Protein AF-A0A7S1PY68-F1 (afdb_monomer)

Nearest PDB structures (foldseek):
  4ozs-assembly1_A  TM=9.004E-01  e=1.470E-05  synthetic construct
  4m59-assembly1_A  TM=8.696E-01  e=1.778E-03  Zea mays
  6sgb-assembly1_F2  TM=8.164E-01  e=3.022E-02  Trypanosoma brucei brucei
  7pua-assembly1_F2  TM=7.826E-01  e=5.812E-02  Trypanosoma brucei brucei
  7pua-assembly1_DH  TM=7.685E-01  e=3.559E-02  Trypanosoma brucei brucei

Radius of gyration: 13.38 Å; Cα contacts (8 Å, |Δi|>4): 138; chains: 1; bounding box: 28×26×37 Å

Sequence (106 aa):
DRITFNAAISACEKGRQWVRAIALFDDMQLASVAPTVITYAGLVSACEKTKQWERALALKDDMLRQAHLLPIVTVFNAAISACEKARRWRHALGLLAELQDLSIAP

Organism: Alexandrium catenella (NCBI:txid2925)

Mean predicted aligned error: 4.37 Å

InterPro domains:
  IPR002885 Pentatricopeptide repeat [PF01535] (75-102)
  IPR002885 Pentatricopeptide repeat [PF13041] (2-47)
  IPR002885 Pentatricopeptide repeat [PS51375] (1-35)
  IPR002885 Pentatricopeptide repeat [TIGR00756] (3-36)
  IPR002885 Pentatricopeptide repeat [TIGR00756] (38-66)
  IPR002885 Pentatricopeptide repeat [TIGR00756] (75-106)
  IPR011990 Tetratricopeptide-like helical domain superfamily [G3DSA:1.25.40.10] (1-106)

Solvent-accessible surface area (b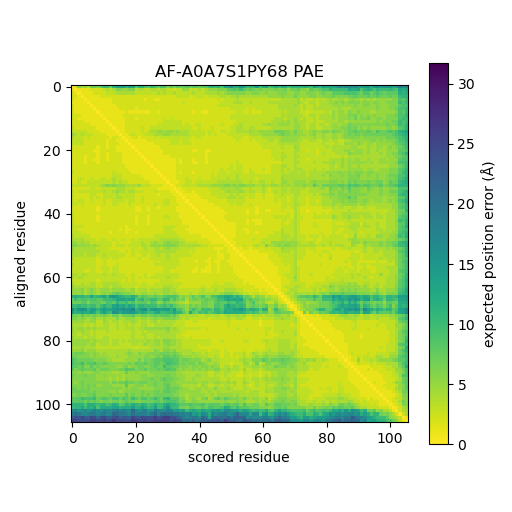ackbone atoms only — not comparable to full-atom values): 5523 Å² total; per-residue (Å²): 107,69,66,57,52,41,51,53,27,44,50,20,30,75,68,51,34,38,70,59,23,49,52,50,50,53,51,33,53,75,68,71,42,80,81,48,68,65,42,51,39,26,45,22,44,6,18,28,76,65,41,36,26,71,58,16,48,53,52,52,56,53,44,63,69,37,90,88,45,76,83,49,70,66,44,54,51,26,27,29,49,4,16,48,74,56,72,36,53,73,58,23,52,53,52,50,51,53,51,48,56,61,70,69,56,130

pLDDT: mean 88.83, std 8.88, range [39.72, 95.94]

Secondary structure (DSSP, 8-state):
-HHHHHHHHHHHHHTT-HHHHHHHHHHHHHTTPPP-HHHHHHHHHHHHTTT-HHHHHHHHHHHHHSTT-PPPHHHHHHHHHHHHHTT-HHHHHHHHHHHHHHHH--

Structure (mmCIF, N/CA/C/O backbone):
data_AF-A0A7S1PY68-F1
#
_entry.id   AF-A0A7S1PY68-F1
#
loop_
_atom_site.group_PDB
_atom_site.id
_atom_site.type_symbol
_atom_site.label_atom_id
_atom_site.label_alt_id
_atom_site.label_comp_id
_atom_site.label_asym_id
_atom_site.label_entity_id
_atom_site.label_seq_id
_atom_site.pdbx_PDB_ins_code
_atom_site.Cartn_x
_atom_site.Cartn_y
_atom_site.Cartn_z
_atom_site.occupancy
_atom_site.B_iso_or_equiv
_atom_site.auth_seq_id
_atom_site.auth_comp_id
_atom_site.auth_asym_id
_atom_site.auth_atom_id
_atom_site.pdbx_PDB_model_num
ATOM 1 N N . ASP A 1 1 ? 9.305 0.346 -18.393 1.00 79.38 1 ASP A N 1
ATOM 2 C CA . ASP A 1 1 ? 10.251 -0.240 -17.408 1.00 79.38 1 ASP A CA 1
ATOM 3 C C . ASP A 1 1 ? 9.888 0.212 -15.988 1.00 79.38 1 ASP A C 1
ATOM 5 O O . ASP A 1 1 ? 8.999 1.043 -15.818 1.00 79.38 1 ASP A O 1
ATOM 9 N N . ARG A 1 2 ? 10.524 -0.369 -14.958 1.00 90.06 2 ARG A N 1
ATOM 10 C CA . ARG A 1 2 ? 10.201 -0.151 -13.530 1.00 90.06 2 ARG A CA 1
ATOM 11 C C . ARG A 1 2 ? 10.214 1.323 -13.111 1.00 90.06 2 ARG A C 1
ATOM 13 O O . ARG A 1 2 ? 9.407 1.728 -12.277 1.00 90.06 2 ARG A O 1
ATOM 20 N N . ILE A 1 3 ? 11.125 2.121 -13.668 1.00 90.69 3 ILE A N 1
ATOM 21 C CA . ILE A 1 3 ? 11.261 3.539 -13.316 1.00 90.69 3 ILE A CA 1
ATOM 22 C C . ILE A 1 3 ? 10.069 4.321 -13.870 1.00 90.69 3 ILE A C 1
ATOM 24 O O . ILE A 1 3 ? 9.479 5.118 -13.141 1.00 90.69 3 ILE A O 1
ATOM 28 N N . THR A 1 4 ? 9.656 4.041 -15.110 1.00 92.62 4 THR A N 1
ATOM 29 C CA . THR A 1 4 ? 8.471 4.661 -15.722 1.00 92.62 4 THR A CA 1
ATOM 30 C C . THR A 1 4 ? 7.201 4.393 -14.924 1.00 92.62 4 THR A C 1
ATOM 32 O O . THR A 1 4 ? 6.462 5.333 -14.639 1.00 92.62 4 THR A O 1
ATOM 35 N N . PHE A 1 5 ? 6.960 3.139 -14.520 1.00 94.50 5 PHE A N 1
ATOM 36 C CA . PHE A 1 5 ? 5.778 2.793 -13.723 1.00 94.50 5 PHE A CA 1
ATOM 37 C C . PHE A 1 5 ? 5.771 3.533 -12.385 1.00 94.50 5 PHE A C 1
ATOM 39 O O . PHE A 1 5 ? 4.780 4.171 -12.037 1.00 94.50 5 PHE A O 1
ATOM 46 N N . ASN A 1 6 ? 6.900 3.542 -11.672 1.00 92.44 6 ASN A N 1
ATOM 47 C CA . ASN A 1 6 ? 7.008 4.252 -10.398 1.00 92.44 6 ASN A CA 1
ATOM 48 C C . ASN A 1 6 ? 6.815 5.766 -10.554 1.00 92.44 6 ASN A C 1
ATOM 50 O O . ASN A 1 6 ? 6.141 6.385 -9.728 1.00 92.44 6 ASN A O 1
ATOM 54 N N . ALA A 1 7 ? 7.348 6.370 -11.618 1.00 94.19 7 ALA A N 1
ATOM 55 C CA . ALA A 1 7 ? 7.119 7.778 -11.923 1.00 94.19 7 ALA A CA 1
ATOM 56 C C . ALA A 1 7 ? 5.636 8.068 -12.223 1.00 94.19 7 ALA A C 1
ATOM 58 O O . ALA A 1 7 ? 5.079 9.029 -11.689 1.00 94.19 7 ALA A O 1
ATOM 59 N N . ALA A 1 8 ? 4.974 7.221 -13.017 1.00 94.88 8 ALA A N 1
ATOM 60 C CA . ALA A 1 8 ? 3.561 7.368 -13.360 1.00 94.88 8 ALA A CA 1
ATOM 61 C C . ALA A 1 8 ? 2.641 7.197 -12.137 1.00 94.88 8 ALA A C 1
ATOM 63 O O . ALA A 1 8 ? 1.728 7.999 -11.926 1.00 94.88 8 ALA A O 1
ATOM 64 N N . ILE A 1 9 ? 2.925 6.216 -11.276 1.00 93.81 9 ILE A N 1
ATOM 65 C CA . ILE A 1 9 ? 2.213 6.007 -10.007 1.00 93.81 9 ILE A CA 1
ATOM 66 C C . ILE A 1 9 ? 2.421 7.206 -9.072 1.00 93.81 9 ILE A C 1
ATOM 68 O O . ILE A 1 9 ? 1.455 7.702 -8.492 1.00 93.81 9 ILE A O 1
ATOM 72 N N . SER A 1 10 ? 3.639 7.751 -8.993 1.00 92.75 10 SER A N 1
ATOM 73 C CA . SER A 1 10 ? 3.929 8.955 -8.195 1.00 92.75 10 SER A CA 1
ATOM 74 C C . SER A 1 10 ? 3.188 10.194 -8.721 1.00 92.75 10 SER A C 1
ATOM 76 O O . SER A 1 10 ? 2.732 11.044 -7.954 1.00 92.75 10 SER A O 1
ATOM 78 N N . ALA A 1 11 ? 3.022 10.315 -10.040 1.00 94.06 11 ALA A N 1
ATOM 79 C CA . ALA A 1 11 ? 2.196 11.365 -10.632 1.00 94.06 11 ALA A CA 1
ATOM 80 C C . ALA A 1 11 ? 0.710 11.182 -10.272 1.00 94.06 11 ALA A C 1
ATOM 82 O O . ALA A 1 11 ? 0.045 12.151 -9.896 1.00 94.06 11 ALA A O 1
ATOM 83 N N . CYS A 1 12 ? 0.199 9.946 -10.307 1.00 93.12 12 CYS A N 1
ATOM 84 C CA . CYS A 1 12 ? -1.171 9.631 -9.890 1.00 93.12 12 CYS A CA 1
ATOM 85 C C . CYS A 1 12 ? -1.405 9.936 -8.404 1.00 93.12 12 CYS A C 1
ATOM 87 O O . CYS A 1 12 ? -2.449 10.479 -8.042 1.00 93.12 12 CYS A O 1
ATOM 89 N N . GLU A 1 13 ? -0.423 9.657 -7.549 1.00 92.38 13 GLU A N 1
ATOM 90 C CA . GLU A 1 13 ? -0.432 9.980 -6.121 1.00 92.38 13 GLU A CA 1
ATOM 91 C C . GLU A 1 13 ? -0.538 11.492 -5.862 1.00 92.38 13 GLU A C 1
ATOM 93 O O . GLU A 1 13 ? -1.328 11.936 -5.020 1.00 92.38 13 GLU A O 1
ATOM 98 N N . LYS A 1 14 ? 0.212 12.312 -6.606 1.00 92.19 14 LYS A N 1
ATOM 99 C CA . LYS A 1 14 ? 0.107 13.782 -6.543 1.00 92.19 14 LYS A CA 1
ATOM 100 C C . LYS A 1 14 ? -1.230 14.282 -7.091 1.00 92.19 14 LYS A C 1
ATOM 102 O O . LYS A 1 14 ? -1.822 15.194 -6.519 1.00 92.19 14 LYS A O 1
ATOM 107 N N . GLY A 1 15 ? -1.733 13.643 -8.147 1.00 92.69 15 GLY A N 1
ATOM 108 C CA . GLY A 1 15 ? -3.023 13.944 -8.766 1.00 92.69 15 GLY A CA 1
ATOM 109 C C . GLY A 1 15 ? -4.247 13.397 -8.025 1.00 92.69 15 GLY A C 1
ATOM 110 O O . GLY A 1 15 ? -5.364 13.657 -8.462 1.00 92.69 15 GLY A O 1
ATOM 111 N N . ARG A 1 16 ? -4.068 12.640 -6.929 1.00 91.75 16 ARG A N 1
ATOM 112 C CA . ARG A 1 16 ? -5.145 11.940 -6.195 1.00 91.75 16 ARG A CA 1
ATOM 113 C C . ARG A 1 16 ? -5.948 10.964 -7.071 1.00 91.75 16 ARG A C 1
ATOM 115 O O . ARG A 1 16 ? -7.126 10.719 -6.828 1.00 91.75 16 ARG A O 1
ATOM 122 N N . GLN A 1 17 ? -5.314 10.390 -8.090 1.00 93.50 17 GLN A N 1
ATOM 123 C CA . GLN A 1 17 ? -5.940 9.495 -9.067 1.00 93.50 17 GLN A CA 1
ATOM 124 C C . GLN A 1 17 ? -5.706 8.029 -8.683 1.00 93.50 17 GLN A C 1
ATOM 126 O O . GLN A 1 17 ? -5.024 7.299 -9.398 1.00 93.50 17 GLN A O 1
ATOM 131 N N . TRP A 1 18 ? -6.260 7.587 -7.548 1.00 93.56 18 TRP A N 1
ATOM 132 C CA . TRP A 1 18 ? -6.034 6.225 -7.037 1.00 93.56 18 TRP A CA 1
ATOM 133 C C . TRP A 1 18 ? -6.457 5.133 -8.037 1.00 93.56 18 TRP A C 1
ATOM 135 O O . TRP A 1 18 ? -5.756 4.139 -8.169 1.00 93.56 18 TRP A O 1
ATOM 145 N N . VAL A 1 19 ? -7.544 5.341 -8.796 1.00 95.88 19 VAL A N 1
ATOM 146 C CA . VAL A 1 19 ? -8.024 4.382 -9.816 1.00 95.88 19 VAL A CA 1
ATOM 147 C C . VAL A 1 19 ? -6.949 4.135 -10.871 1.00 95.88 19 VAL A C 1
ATOM 149 O O . VAL A 1 19 ? -6.645 2.995 -11.198 1.00 95.88 19 VAL A O 1
ATOM 152 N N . ARG A 1 20 ? -6.350 5.216 -11.383 1.00 95.31 20 ARG A N 1
ATOM 153 C CA . ARG A 1 20 ? -5.282 5.139 -12.386 1.00 95.31 20 ARG A CA 1
ATOM 154 C C . ARG A 1 20 ? -4.000 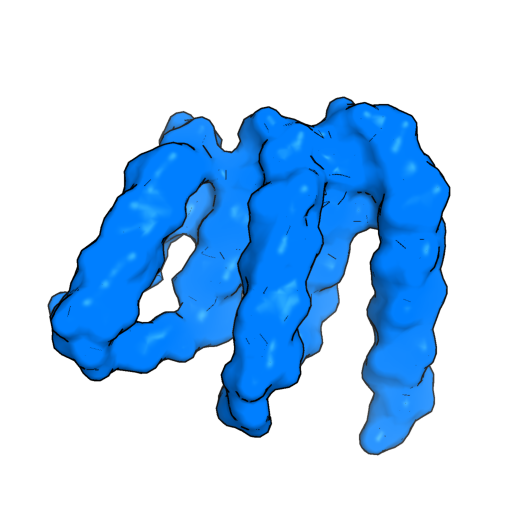4.569 -11.805 1.00 95.31 20 ARG A C 1
ATOM 156 O O . ARG A 1 20 ? -3.318 3.830 -12.498 1.00 95.31 20 ARG A O 1
ATOM 163 N N . ALA A 1 21 ? -3.688 4.888 -10.550 1.00 94.88 21 ALA A N 1
ATOM 164 C CA . ALA A 1 21 ? -2.536 4.306 -9.876 1.00 94.88 21 ALA A CA 1
ATOM 165 C C . ALA A 1 21 ? -2.658 2.773 -9.806 1.00 94.88 21 ALA A C 1
ATOM 167 O O . ALA A 1 21 ? -1.700 2.083 -10.129 1.00 94.88 21 ALA A O 1
ATOM 168 N N . ILE A 1 22 ? -3.843 2.251 -9.467 1.00 94.19 22 ILE A N 1
ATOM 169 C CA . ILE A 1 22 ? -4.107 0.805 -9.436 1.00 94.19 22 ILE A CA 1
ATOM 170 C C . ILE A 1 22 ? -4.071 0.198 -10.836 1.00 94.19 22 ILE A C 1
ATOM 172 O O . ILE A 1 22 ? -3.393 -0.798 -11.024 1.00 94.19 22 ILE A O 1
ATOM 176 N N . ALA A 1 23 ? -4.695 0.832 -11.833 1.00 95.94 23 ALA A N 1
ATOM 177 C CA . ALA A 1 23 ? -4.614 0.342 -13.210 1.00 95.94 23 ALA A CA 1
ATOM 178 C C . ALA A 1 23 ? -3.155 0.230 -13.697 1.00 95.94 23 ALA A C 1
ATOM 180 O O . ALA A 1 23 ? -2.774 -0.766 -14.295 1.00 95.94 23 ALA A O 1
ATOM 181 N N . LEU A 1 24 ? -2.306 1.212 -13.363 1.00 95.56 24 LEU A N 1
ATOM 182 C CA . LEU A 1 24 ? -0.872 1.159 -13.665 1.00 95.56 24 LEU A CA 1
ATOM 183 C C . LEU A 1 24 ? -0.138 0.045 -12.911 1.00 95.56 24 LEU A C 1
ATOM 185 O O . LEU A 1 24 ? 0.863 -0.462 -13.409 1.00 95.56 24 LEU A O 1
ATOM 189 N N . PHE A 1 25 ? -0.588 -0.302 -11.707 1.00 95.06 25 PHE A N 1
ATOM 190 C CA . PHE A 1 25 ? -0.047 -1.426 -10.950 1.00 95.06 25 PHE A CA 1
ATOM 191 C C . PHE A 1 25 ? -0.438 -2.765 -11.583 1.00 95.06 25 PHE A C 1
ATOM 193 O O . PHE A 1 25 ? 0.428 -3.619 -11.760 1.00 95.06 25 PHE A O 1
ATOM 200 N N . ASP A 1 26 ? -1.691 -2.909 -12.010 1.00 94.62 26 ASP A N 1
ATOM 201 C CA . ASP A 1 26 ? -2.163 -4.092 -12.732 1.00 94.62 26 ASP A CA 1
ATOM 202 C C . ASP A 1 26 ? -1.391 -4.254 -14.057 1.00 94.62 26 ASP A C 1
ATOM 204 O O . ASP A 1 26 ? -0.863 -5.328 -14.349 1.00 94.62 26 ASP A O 1
ATOM 208 N N . ASP A 1 27 ? -1.211 -3.164 -14.814 1.00 95.50 27 ASP A N 1
ATOM 209 C CA . ASP A 1 27 ? -0.399 -3.138 -16.039 1.00 95.50 27 ASP A CA 1
ATOM 210 C C . ASP A 1 27 ? 1.067 -3.518 -15.768 1.00 95.50 27 ASP A C 1
ATOM 212 O O . ASP A 1 27 ? 1.693 -4.231 -16.556 1.00 95.50 27 ASP A O 1
ATOM 216 N N . MET A 1 28 ? 1.630 -3.059 -14.646 1.00 94.69 28 MET A N 1
ATOM 217 C CA . MET A 1 28 ? 2.993 -3.386 -14.224 1.00 94.69 28 MET A CA 1
ATOM 218 C C . MET A 1 28 ? 3.148 -4.892 -13.962 1.00 94.69 28 MET A C 1
ATOM 220 O O . MET A 1 28 ? 4.132 -5.491 -14.405 1.00 94.69 28 MET A O 1
ATOM 224 N N . GLN A 1 29 ? 2.167 -5.509 -13.296 1.00 90.88 29 GLN A N 1
ATOM 225 C CA . GLN A 1 29 ? 2.136 -6.950 -13.044 1.00 90.88 29 GLN A CA 1
ATOM 226 C C . GLN A 1 29 ? 1.953 -7.753 -14.338 1.00 90.88 29 GLN A C 1
ATOM 228 O O . GLN A 1 29 ? 2.687 -8.715 -14.564 1.00 90.88 29 GLN A O 1
ATOM 233 N N . LEU A 1 30 ? 1.041 -7.331 -15.222 1.00 94.81 30 LEU A N 1
ATOM 234 C CA . LEU A 1 30 ? 0.832 -7.952 -16.537 1.00 94.81 30 LEU A CA 1
ATOM 235 C C . LEU A 1 30 ? 2.093 -7.889 -17.407 1.00 94.81 30 LEU A C 1
ATOM 237 O O . LEU A 1 30 ? 2.438 -8.856 -18.085 1.00 94.81 30 LEU A O 1
ATOM 241 N N . ALA A 1 31 ? 2.833 -6.783 -17.332 1.00 94.50 31 ALA A N 1
ATOM 242 C CA . ALA A 1 31 ? 4.123 -6.621 -17.992 1.00 94.50 31 ALA A CA 1
ATOM 243 C C . ALA A 1 31 ? 5.271 -7.393 -17.306 1.00 94.50 31 ALA A C 1
ATOM 245 O O . ALA A 1 31 ? 6.426 -7.246 -17.709 1.00 94.50 31 ALA A O 1
ATOM 246 N N . SER A 1 32 ? 4.985 -8.201 -16.274 1.00 93.00 32 SER A N 1
ATOM 247 C CA . SER A 1 32 ? 5.971 -8.948 -15.478 1.00 93.00 32 SER A CA 1
ATOM 248 C C . SER A 1 32 ? 7.068 -8.063 -14.872 1.00 93.00 32 SER A C 1
ATOM 250 O O . SER A 1 32 ? 8.203 -8.495 -14.664 1.00 93.00 32 SER A O 1
ATOM 252 N N . VAL A 1 33 ? 6.746 -6.801 -14.581 1.00 93.81 33 VAL A N 1
ATOM 253 C CA . VAL A 1 33 ? 7.659 -5.874 -13.916 1.00 93.81 33 VAL A CA 1
ATOM 254 C C . VAL A 1 33 ? 7.412 -5.962 -12.414 1.00 93.81 33 VAL A C 1
ATOM 256 O O . VAL A 1 33 ? 6.329 -5.653 -11.931 1.00 93.81 33 VAL A O 1
ATOM 259 N N . ALA A 1 34 ? 8.428 -6.369 -11.653 1.00 90.25 34 ALA A N 1
ATOM 260 C CA . ALA A 1 34 ? 8.283 -6.547 -10.212 1.00 90.25 34 ALA A CA 1
ATOM 261 C C . ALA A 1 34 ? 8.008 -5.206 -9.493 1.00 90.25 34 ALA A C 1
ATOM 263 O O . ALA A 1 34 ? 8.819 -4.272 -9.629 1.00 90.25 34 ALA A O 1
ATOM 264 N N . PRO A 1 35 ? 6.906 -5.091 -8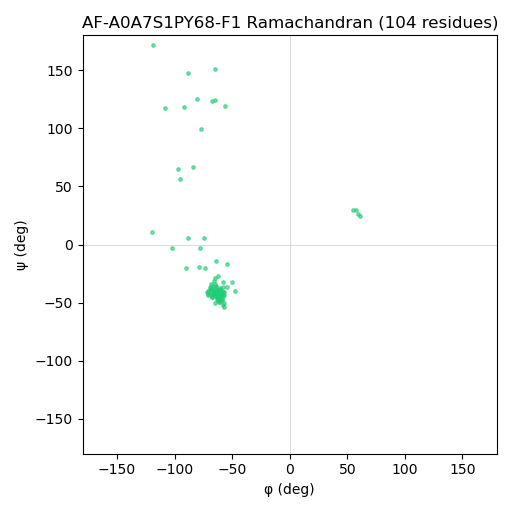.725 1.00 91.25 35 PRO A N 1
ATOM 265 C CA . PRO A 1 35 ? 6.632 -3.910 -7.921 1.00 91.25 35 PRO A CA 1
ATOM 266 C C . PRO A 1 35 ? 7.679 -3.753 -6.822 1.00 91.25 35 PRO A C 1
ATOM 268 O O . PRO A 1 35 ? 8.268 -4.719 -6.343 1.00 91.25 35 PRO A O 1
ATOM 271 N N . THR A 1 36 ? 7.926 -2.515 -6.412 1.00 90.62 36 THR A N 1
ATOM 272 C CA . THR A 1 36 ? 8.864 -2.206 -5.333 1.00 90.62 36 THR A CA 1
ATOM 273 C C . THR A 1 36 ? 8.161 -1.523 -4.180 1.00 90.62 36 THR A C 1
ATOM 275 O O . THR A 1 36 ? 7.024 -1.072 -4.286 1.00 90.62 36 THR A O 1
ATOM 278 N N . VAL A 1 37 ? 8.895 -1.351 -3.085 1.00 89.12 37 VAL A N 1
ATOM 279 C CA . VAL A 1 37 ? 8.479 -0.528 -1.946 1.00 89.12 37 VAL A CA 1
ATOM 280 C C . VAL A 1 37 ? 7.949 0.852 -2.384 1.00 89.12 37 VAL A C 1
ATOM 282 O O . VAL A 1 37 ? 6.944 1.323 -1.858 1.00 89.12 37 VAL A O 1
ATOM 285 N N . ILE A 1 38 ? 8.578 1.484 -3.384 1.00 89.94 38 ILE A N 1
ATOM 286 C CA . ILE A 1 38 ? 8.157 2.795 -3.914 1.00 89.94 38 ILE A CA 1
ATOM 287 C C . ILE A 1 38 ? 6.794 2.691 -4.612 1.00 89.94 38 ILE A C 1
ATOM 289 O O . ILE A 1 38 ? 5.953 3.572 -4.446 1.00 89.94 38 ILE A O 1
ATOM 293 N N . THR A 1 39 ? 6.567 1.608 -5.360 1.00 92.75 39 THR A N 1
ATOM 294 C CA . THR A 1 39 ? 5.289 1.316 -6.020 1.00 92.75 39 THR A CA 1
ATOM 295 C C . THR A 1 39 ? 4.155 1.280 -4.992 1.00 92.75 39 THR A C 1
ATOM 297 O O . THR A 1 39 ? 3.196 2.043 -5.110 1.00 92.75 39 THR A O 1
ATOM 300 N N . TYR A 1 40 ? 4.301 0.478 -3.931 1.00 93.50 40 TYR A N 1
ATOM 301 C CA . TYR A 1 40 ? 3.293 0.368 -2.869 1.00 93.50 40 TYR A CA 1
ATOM 302 C C . TYR A 1 40 ? 3.109 1.673 -2.091 1.00 93.50 40 TYR A C 1
ATOM 304 O O . TYR A 1 40 ? 1.974 2.076 -1.843 1.00 93.50 40 TYR A O 1
ATOM 312 N N . ALA A 1 41 ? 4.193 2.380 -1.760 1.00 91.81 41 ALA A N 1
ATOM 313 C CA . ALA A 1 41 ? 4.108 3.667 -1.070 1.00 91.81 41 ALA A CA 1
ATOM 314 C C . ALA A 1 41 ? 3.275 4.694 -1.860 1.00 91.81 41 ALA A C 1
ATOM 316 O O . ALA A 1 41 ? 2.406 5.358 -1.290 1.00 91.81 41 ALA A O 1
ATOM 317 N N . GLY A 1 42 ? 3.486 4.787 -3.178 1.00 92.56 42 GLY A N 1
ATOM 318 C CA . GLY A 1 42 ? 2.703 5.665 -4.050 1.00 92.56 42 GLY A CA 1
ATOM 319 C C . GLY A 1 42 ? 1.227 5.261 -4.130 1.00 92.56 42 GLY A C 1
ATOM 320 O O . GLY A 1 42 ? 0.344 6.115 -4.031 1.00 92.56 42 GLY A O 1
ATOM 321 N N . LEU A 1 43 ? 0.940 3.961 -4.245 1.00 94.38 43 LEU A N 1
ATOM 322 C CA . LEU A 1 43 ? -0.432 3.440 -4.295 1.00 94.38 43 LEU A CA 1
ATOM 323 C C . LEU A 1 43 ? -1.205 3.714 -2.999 1.00 94.38 43 LEU A C 1
ATOM 325 O O . LEU A 1 43 ? -2.329 4.225 -3.036 1.00 94.38 43 LEU A O 1
ATOM 329 N N . VAL A 1 44 ? -0.598 3.416 -1.849 1.00 93.31 44 VAL A N 1
ATOM 330 C CA . VAL A 1 44 ? -1.231 3.596 -0.538 1.00 93.31 44 VAL A CA 1
ATOM 331 C C . VAL A 1 44 ? -1.413 5.082 -0.223 1.00 93.31 44 VAL A C 1
ATOM 333 O O . VAL A 1 44 ? -2.495 5.469 0.213 1.00 93.31 44 VAL A O 1
ATOM 336 N N . SER A 1 45 ? -0.437 5.942 -0.538 1.00 92.75 45 SER A N 1
ATOM 337 C CA . SER A 1 45 ? -0.580 7.404 -0.400 1.00 92.75 45 SER A CA 1
ATOM 338 C C . SER A 1 45 ? -1.694 7.969 -1.302 1.00 92.75 45 SER A C 1
ATOM 340 O O . SER A 1 45 ? -2.493 8.811 -0.878 1.00 92.75 45 SER A O 1
ATOM 342 N N . ALA A 1 46 ? -1.843 7.467 -2.536 1.00 93.81 46 ALA A N 1
ATOM 343 C CA . ALA A 1 46 ? -2.965 7.844 -3.401 1.00 93.81 46 ALA A CA 1
ATOM 344 C C . ALA A 1 46 ? -4.327 7.453 -2.786 1.00 93.81 46 ALA A C 1
ATOM 346 O O . ALA A 1 46 ? -5.279 8.246 -2.811 1.00 93.81 46 ALA A O 1
ATOM 347 N N . CYS A 1 47 ? -4.413 6.256 -2.194 1.00 92.88 47 CYS A N 1
ATOM 348 C CA . CYS A 1 47 ? -5.599 5.775 -1.482 1.00 92.88 47 CYS A CA 1
ATOM 349 C C . CYS A 1 47 ? -5.884 6.605 -0.220 1.00 92.88 47 CYS A C 1
ATOM 351 O O . CYS A 1 47 ? -7.026 7.004 0.015 1.00 92.88 47 CYS A O 1
ATOM 353 N N . GLU A 1 48 ? -4.855 6.951 0.553 1.00 92.44 48 GLU A N 1
ATOM 354 C CA . GLU A 1 48 ? -4.944 7.804 1.739 1.00 92.44 48 GLU A CA 1
ATOM 355 C C . GLU A 1 48 ? -5.549 9.174 1.407 1.00 92.44 48 GLU A C 1
ATOM 357 O O . GLU A 1 48 ? -6.514 9.619 2.038 1.00 92.44 48 GLU A O 1
ATOM 362 N N . LYS A 1 49 ? -5.028 9.841 0.370 1.00 89.88 49 LYS A N 1
ATOM 363 C CA . LYS A 1 49 ? -5.494 11.169 -0.066 1.00 89.88 49 LYS A CA 1
ATOM 364 C C . LYS A 1 49 ? -6.938 11.179 -0.565 1.00 89.88 49 LYS A C 1
ATOM 366 O O . LYS A 1 49 ? -7.513 12.263 -0.699 1.00 89.88 49 LYS A O 1
ATOM 371 N N . THR A 1 50 ? -7.504 10.005 -0.836 1.00 91.06 50 THR A N 1
ATOM 372 C CA . THR A 1 50 ? -8.871 9.800 -1.333 1.00 91.06 50 THR A CA 1
ATOM 373 C C . THR A 1 50 ? -9.742 8.962 -0.394 1.00 91.06 50 THR A C 1
ATOM 375 O O . THR A 1 50 ? -10.865 8.610 -0.754 1.00 91.06 50 THR A O 1
ATOM 378 N N . LYS A 1 51 ? -9.265 8.713 0.838 1.00 91.25 51 LYS A N 1
ATOM 379 C CA . LYS A 1 51 ? -9.979 8.011 1.922 1.00 91.25 51 LYS A CA 1
ATOM 380 C C . LYS A 1 51 ? -10.367 6.561 1.590 1.00 91.25 51 LYS A C 1
ATOM 382 O O . LYS A 1 51 ? -11.303 6.019 2.174 1.00 91.25 51 LYS A O 1
ATOM 387 N N . GLN A 1 52 ? -9.644 5.926 0.671 1.00 92.62 52 GLN A N 1
ATOM 388 C CA . GLN A 1 52 ? -9.864 4.542 0.245 1.00 92.62 52 GLN A CA 1
ATOM 389 C C . GLN A 1 52 ? -9.165 3.564 1.204 1.00 92.62 52 GLN A C 1
ATOM 391 O O . GLN A 1 52 ? -8.185 2.916 0.845 1.00 92.62 52 GLN A O 1
ATOM 396 N N . TRP A 1 53 ? -9.642 3.493 2.448 1.00 91.81 53 TRP A N 1
ATOM 397 C CA . TRP A 1 53 ? -8.997 2.728 3.524 1.00 91.81 53 TRP A CA 1
ATOM 398 C C . TRP A 1 53 ? -8.945 1.214 3.254 1.00 91.81 53 TRP A C 1
ATOM 400 O O . TRP A 1 53 ? -7.913 0.602 3.497 1.00 91.81 53 TRP A O 1
ATOM 410 N N . GLU A 1 54 ? -9.998 0.621 2.680 1.00 93.69 54 GLU A N 1
ATOM 411 C CA . GLU A 1 54 ? -10.039 -0.818 2.347 1.00 93.69 54 GLU A CA 1
ATOM 412 C C . GLU A 1 54 ? -8.947 -1.192 1.344 1.00 93.69 54 GLU A C 1
ATOM 414 O O . GLU A 1 54 ? -8.264 -2.200 1.493 1.00 93.69 54 GLU A O 1
ATOM 419 N N . ARG A 1 55 ? -8.734 -0.333 0.342 1.00 93.31 55 ARG A N 1
ATOM 420 C CA . ARG A 1 55 ? -7.679 -0.530 -0.653 1.00 93.31 55 ARG A CA 1
ATOM 421 C C . ARG A 1 55 ? -6.293 -0.305 -0.074 1.00 93.31 55 ARG A C 1
ATOM 423 O O . ARG A 1 55 ? -5.383 -1.060 -0.387 1.00 93.31 55 ARG A O 1
ATOM 430 N N . ALA A 1 56 ? -6.135 0.710 0.774 1.00 92.56 56 ALA A N 1
ATOM 431 C CA . ALA A 1 56 ? -4.878 0.963 1.468 1.00 92.56 56 ALA A CA 1
ATOM 432 C C . ALA A 1 56 ? -4.451 -0.248 2.320 1.00 92.56 56 ALA A C 1
ATOM 434 O O . ALA A 1 56 ? -3.283 -0.625 2.293 1.00 92.56 56 ALA A O 1
ATOM 435 N N . LEU A 1 57 ? -5.404 -0.888 3.009 1.00 91.94 57 LEU A N 1
ATOM 436 C CA . LEU A 1 57 ? -5.184 -2.132 3.750 1.00 91.94 57 LEU A CA 1
ATOM 437 C C . LEU A 1 57 ? -4.814 -3.296 2.829 1.00 91.94 57 LEU A C 1
ATOM 439 O O . LEU A 1 57 ? -3.794 -3.938 3.050 1.00 91.94 57 LEU A O 1
ATOM 443 N N . ALA A 1 58 ? -5.585 -3.521 1.763 1.00 93.25 58 ALA A N 1
ATOM 444 C CA . ALA A 1 58 ? -5.310 -4.604 0.822 1.00 93.25 58 ALA A CA 1
ATOM 445 C C . ALA A 1 58 ? -3.912 -4.489 0.190 1.00 93.25 58 ALA A C 1
ATOM 447 O O . ALA A 1 58 ? -3.206 -5.484 0.079 1.00 93.25 58 ALA A O 1
ATOM 448 N N . LEU A 1 59 ? -3.486 -3.275 -0.173 1.00 92.38 59 LEU A N 1
ATOM 449 C CA . LEU A 1 59 ? -2.154 -3.006 -0.725 1.00 92.38 59 LEU A CA 1
ATOM 450 C C . LEU A 1 59 ? -1.033 -3.210 0.303 1.00 92.38 59 LEU A C 1
ATOM 452 O O . LEU A 1 59 ? 0.033 -3.712 -0.047 1.00 92.38 59 LEU A O 1
ATOM 456 N N . LYS A 1 60 ? -1.258 -2.823 1.565 1.00 90.56 60 LYS A N 1
ATOM 457 C CA . LYS A 1 60 ? -0.328 -3.092 2.671 1.00 90.56 60 LYS A CA 1
ATOM 458 C C . LYS A 1 60 ? -0.157 -4.602 2.863 1.00 90.56 60 LYS A C 1
ATOM 460 O O . LYS A 1 60 ? 0.970 -5.083 2.935 1.00 90.56 60 LYS A O 1
ATOM 465 N N . ASP A 1 61 ? -1.258 -5.344 2.904 1.00 90.31 61 ASP A N 1
ATOM 466 C CA . ASP A 1 61 ? -1.235 -6.795 3.089 1.00 90.31 61 ASP A CA 1
ATOM 467 C C . ASP A 1 61 ? -0.627 -7.519 1.877 1.00 90.31 61 ASP A C 1
ATOM 469 O O . ASP A 1 61 ? 0.100 -8.496 2.048 1.00 90.31 61 ASP A O 1
ATOM 473 N N . ASP A 1 62 ? -0.863 -7.028 0.657 1.00 91.06 62 ASP A N 1
ATOM 474 C CA . ASP A 1 62 ? -0.219 -7.541 -0.556 1.00 91.06 62 ASP A CA 1
ATOM 475 C C . ASP A 1 62 ? 1.302 -7.3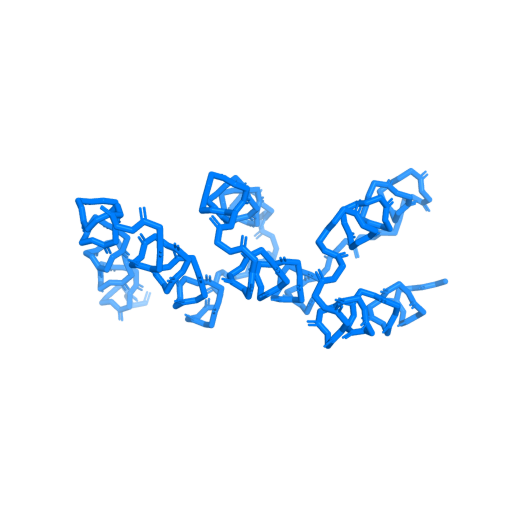27 -0.518 1.00 91.06 62 ASP A C 1
ATOM 477 O O . ASP A 1 62 ? 2.066 -8.255 -0.779 1.00 91.06 62 ASP A O 1
ATOM 481 N N . MET A 1 63 ? 1.760 -6.153 -0.068 1.00 89.88 63 MET A N 1
ATOM 482 C CA . MET A 1 63 ? 3.184 -5.880 0.142 1.00 89.88 63 MET A CA 1
ATOM 483 C C . MET A 1 63 ? 3.812 -6.836 1.167 1.00 89.88 63 MET A C 1
ATOM 485 O O . MET A 1 63 ? 4.916 -7.318 0.934 1.00 89.88 63 MET A O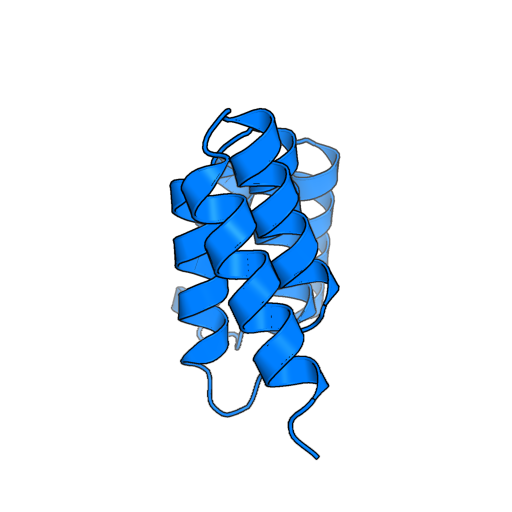 1
ATOM 489 N N . LEU A 1 64 ? 3.117 -7.149 2.268 1.00 86.06 64 LEU A N 1
ATOM 490 C CA . LEU A 1 64 ? 3.601 -8.098 3.283 1.00 86.06 64 LEU A CA 1
ATOM 491 C C . LEU A 1 64 ? 3.745 -9.529 2.751 1.00 86.06 64 LEU A C 1
ATOM 493 O O . LEU A 1 64 ? 4.587 -10.285 3.233 1.00 86.06 64 LEU A O 1
ATOM 497 N N . ARG A 1 65 ? 2.942 -9.917 1.755 1.00 88.00 65 ARG A N 1
ATOM 498 C CA . ARG A 1 65 ? 3.061 -11.230 1.099 1.00 88.00 65 ARG A CA 1
ATOM 499 C C . ARG A 1 65 ? 4.268 -11.313 0.169 1.00 88.00 65 ARG A C 1
ATOM 501 O O . ARG A 1 65 ? 4.712 -12.414 -0.156 1.00 88.00 65 ARG A O 1
ATOM 508 N N . GLN A 1 66 ? 4.809 -10.178 -0.267 1.00 84.38 66 GLN A N 1
ATOM 509 C CA . GLN A 1 66 ? 6.014 -10.145 -1.083 1.00 84.38 66 GLN A CA 1
ATOM 510 C C . GLN A 1 66 ? 7.234 -10.377 -0.185 1.00 84.38 66 GLN A C 1
ATOM 512 O O . GLN A 1 66 ? 7.745 -9.450 0.432 1.00 84.38 66 GLN A O 1
ATOM 517 N N . ALA A 1 67 ? 7.752 -11.609 -0.163 1.00 71.75 67 ALA A N 1
ATOM 518 C CA . ALA A 1 67 ? 8.856 -12.032 0.715 1.00 71.75 67 ALA A CA 1
ATOM 519 C C . ALA A 1 67 ? 10.143 -11.178 0.629 1.00 71.75 67 ALA A C 1
ATOM 521 O O . ALA A 1 67 ? 10.998 -11.257 1.506 1.00 71.75 67 ALA A O 1
ATOM 522 N N . HIS A 1 68 ? 10.300 -10.380 -0.429 1.00 78.25 68 HIS A N 1
ATOM 523 C CA . HIS A 1 68 ? 11.460 -9.520 -0.670 1.00 78.25 68 HIS A CA 1
ATOM 524 C C . HIS A 1 68 ? 11.213 -8.037 -0.341 1.00 78.25 68 HIS A C 1
ATOM 526 O O . HIS A 1 68 ? 12.128 -7.223 -0.484 1.00 78.25 68 HIS A O 1
ATOM 532 N N . LEU A 1 69 ? 9.994 -7.658 0.054 1.00 81.25 69 LEU A N 1
ATOM 533 C CA . LEU A 1 69 ? 9.643 -6.283 0.390 1.00 81.25 69 LEU A CA 1
ATOM 534 C C . LEU A 1 69 ? 9.437 -6.161 1.892 1.00 81.25 69 LEU A C 1
ATOM 536 O O . LEU A 1 69 ? 8.523 -6.746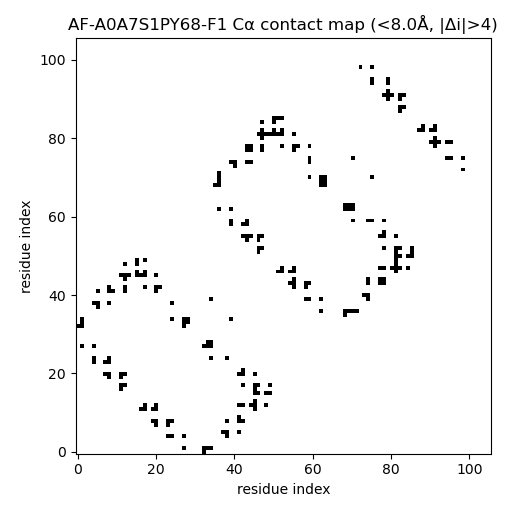 2.464 1.00 81.25 69 LEU A O 1
ATOM 540 N N . LEU A 1 70 ? 10.275 -5.347 2.526 1.00 75.44 70 LEU A N 1
ATOM 541 C CA . LEU A 1 70 ? 10.078 -5.006 3.924 1.00 75.44 70 LEU A CA 1
ATOM 542 C C . LEU A 1 70 ? 9.016 -3.912 4.028 1.00 75.44 70 LEU A C 1
ATOM 544 O O . LEU A 1 70 ? 9.178 -2.863 3.388 1.00 75.44 70 LEU A O 1
ATOM 548 N N . PRO A 1 71 ? 7.946 -4.122 4.811 1.00 66.88 71 PRO A N 1
ATOM 549 C CA . PRO A 1 71 ? 6.977 -3.075 5.085 1.00 66.88 71 PRO A CA 1
ATOM 550 C C . PRO A 1 71 ? 7.678 -1.859 5.682 1.00 66.88 71 PRO A C 1
ATOM 552 O O . PRO A 1 71 ? 8.288 -1.931 6.746 1.00 66.88 71 PRO A O 1
ATOM 555 N N . ILE A 1 72 ? 7.581 -0.722 5.000 1.00 77.00 72 ILE A N 1
ATOM 556 C CA . ILE A 1 72 ? 8.103 0.532 5.534 1.00 77.00 72 ILE A CA 1
ATOM 557 C C . ILE A 1 72 ? 7.042 1.232 6.376 1.00 77.00 72 ILE A C 1
ATOM 559 O O . ILE A 1 72 ? 5.850 1.210 6.060 1.00 77.00 72 ILE A O 1
ATOM 563 N N . VAL A 1 73 ? 7.504 1.936 7.409 1.00 83.50 73 VAL A N 1
ATOM 564 C CA . VAL A 1 73 ? 6.674 2.743 8.317 1.00 83.50 73 VAL A CA 1
ATOM 565 C C . VAL A 1 73 ? 5.742 3.692 7.550 1.00 83.50 73 VAL A C 1
A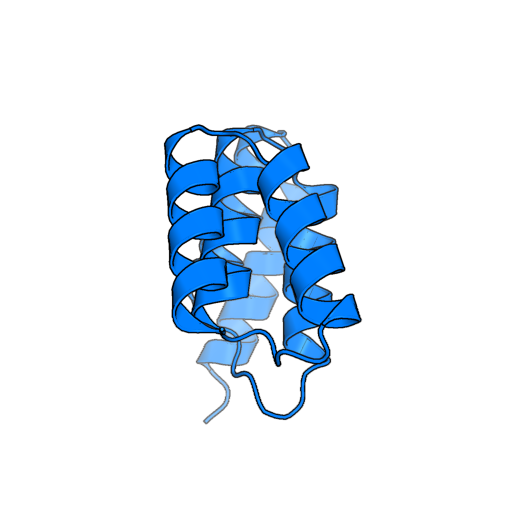TOM 567 O O . VAL A 1 73 ? 4.616 3.930 7.975 1.00 83.50 73 VAL A O 1
ATOM 570 N N . THR A 1 74 ? 6.151 4.203 6.383 1.00 86.12 74 THR A N 1
ATOM 571 C CA . THR A 1 74 ? 5.307 5.106 5.582 1.00 86.12 74 THR A CA 1
ATOM 572 C C . THR A 1 74 ? 4.081 4.422 4.975 1.00 86.12 74 THR A C 1
ATOM 574 O O . THR A 1 74 ? 3.033 5.058 4.907 1.00 86.12 74 THR A O 1
ATOM 577 N N . VAL A 1 75 ? 4.163 3.145 4.581 1.00 88.75 75 VAL A N 1
ATOM 578 C CA . VAL A 1 75 ? 3.016 2.384 4.052 1.00 88.75 75 VAL A CA 1
ATOM 579 C C . VAL A 1 75 ? 1.987 2.156 5.159 1.00 88.75 75 VAL A C 1
ATOM 581 O O . VAL A 1 75 ? 0.801 2.421 4.965 1.00 88.75 75 VAL A O 1
ATOM 584 N N . PHE A 1 76 ? 2.447 1.766 6.349 1.00 89.75 76 PHE A N 1
ATOM 585 C CA . PHE A 1 76 ? 1.588 1.633 7.525 1.00 89.75 76 PHE A CA 1
ATOM 586 C C . PHE A 1 76 ? 0.965 2.970 7.936 1.00 89.75 76 PHE A C 1
ATOM 588 O O . PHE A 1 76 ? -0.250 3.051 8.100 1.00 89.75 76 PHE A O 1
ATOM 595 N N . ASN A 1 77 ? 1.758 4.040 8.026 1.00 90.06 77 ASN A N 1
ATOM 596 C CA . ASN A 1 77 ? 1.259 5.369 8.386 1.00 90.06 77 ASN A CA 1
ATOM 597 C C . ASN A 1 77 ? 0.217 5.887 7.388 1.00 90.06 77 ASN A C 1
ATOM 599 O O . ASN A 1 77 ? -0.800 6.447 7.797 1.00 90.06 77 ASN A O 1
ATOM 603 N N . ALA A 1 78 ? 0.431 5.674 6.088 1.00 90.31 78 ALA A N 1
ATOM 604 C CA . ALA A 1 78 ? -0.536 6.053 5.065 1.00 90.31 78 ALA A CA 1
ATOM 605 C C . ALA A 1 78 ? -1.832 5.226 5.178 1.00 90.31 78 ALA A C 1
ATOM 607 O O . ALA A 1 78 ? -2.924 5.785 5.072 1.00 90.31 78 ALA A O 1
ATOM 608 N N . ALA A 1 79 ? -1.752 3.925 5.482 1.00 91.19 79 ALA A N 1
ATOM 609 C CA . ALA A 1 79 ? -2.933 3.095 5.741 1.00 91.19 79 ALA A CA 1
ATOM 610 C C . ALA A 1 79 ? -3.694 3.520 7.017 1.00 91.19 79 ALA A C 1
ATOM 612 O O . ALA A 1 79 ? -4.925 3.623 6.998 1.00 91.19 79 ALA A O 1
ATOM 613 N N . ILE A 1 80 ? -2.979 3.845 8.100 1.00 91.81 80 ILE A N 1
ATOM 614 C CA . ILE A 1 80 ? -3.544 4.379 9.352 1.00 91.81 80 ILE A CA 1
ATOM 615 C C . ILE A 1 80 ? -4.256 5.711 9.088 1.00 91.81 80 ILE A C 1
ATOM 617 O O . ILE A 1 80 ? -5.424 5.866 9.446 1.00 91.81 80 ILE A O 1
ATOM 621 N N . SER A 1 81 ? -3.596 6.641 8.394 1.00 92.00 81 SER A N 1
ATOM 622 C CA . SER A 1 81 ? -4.157 7.941 8.004 1.00 92.00 81 SER A CA 1
ATOM 623 C C . SER A 1 81 ? -5.387 7.783 7.100 1.00 92.00 81 SER A C 1
ATOM 625 O O . SER A 1 81 ? -6.388 8.486 7.265 1.00 92.00 81 SER A O 1
ATOM 627 N N . ALA A 1 82 ? -5.384 6.811 6.180 1.00 91.19 82 ALA A N 1
ATOM 628 C CA . ALA A 1 82 ? -6.553 6.493 5.361 1.00 91.19 82 ALA A CA 1
ATOM 629 C C . ALA A 1 82 ? -7.742 6.045 6.230 1.00 91.19 82 ALA A C 1
ATOM 631 O O . ALA A 1 82 ? -8.864 6.519 6.030 1.00 91.19 82 ALA A O 1
ATOM 632 N N . CYS A 1 83 ? -7.494 5.174 7.215 1.00 91.38 83 CYS A N 1
ATOM 633 C CA . CYS A 1 83 ? -8.501 4.713 8.172 1.00 91.38 83 CYS A CA 1
ATOM 634 C C . CYS A 1 83 ? -9.030 5.862 9.041 1.00 91.38 83 CYS A C 1
ATOM 636 O O . CYS A 1 83 ? -10.244 5.994 9.206 1.00 91.38 83 CYS A O 1
ATOM 638 N N . GLU A 1 84 ? -8.150 6.720 9.558 1.00 91.31 84 GLU A N 1
ATOM 639 C CA . GLU A 1 84 ? -8.510 7.903 10.347 1.00 91.31 84 GLU A CA 1
ATOM 640 C C . GLU A 1 84 ? -9.428 8.841 9.548 1.00 91.31 84 GLU A C 1
ATOM 642 O O . GLU A 1 84 ? -10.544 9.153 9.975 1.00 91.31 84 GLU A O 1
ATOM 647 N N . LYS A 1 85 ? -9.018 9.208 8.327 1.00 88.00 85 LYS A N 1
ATOM 648 C CA . LYS A 1 85 ? -9.784 10.088 7.429 1.00 88.00 85 LYS A CA 1
ATOM 649 C C . LYS A 1 85 ? -11.134 9.495 7.019 1.00 88.00 85 LYS A C 1
ATOM 651 O O . LYS A 1 85 ? -12.061 10.251 6.713 1.00 88.00 85 LYS A O 1
ATOM 656 N N . ALA A 1 86 ? -11.252 8.167 7.011 1.00 90.31 86 ALA A N 1
ATOM 657 C CA . ALA A 1 86 ? -12.491 7.428 6.772 1.00 90.31 86 ALA A CA 1
ATOM 658 C C . ALA A 1 86 ? -13.315 7.162 8.052 1.00 90.31 86 ALA A C 1
ATOM 660 O O . ALA A 1 86 ? -14.327 6.465 7.994 1.00 90.31 86 ALA A O 1
ATOM 661 N N . ARG A 1 87 ? -12.911 7.711 9.210 1.00 91.06 87 ARG A N 1
ATOM 662 C CA . ARG A 1 87 ? -13.527 7.497 10.536 1.00 91.06 87 ARG A CA 1
ATOM 663 C C . ARG A 1 87 ? -13.539 6.031 10.996 1.00 91.06 87 ARG A C 1
ATOM 665 O O . ARG A 1 87 ? -14.365 5.628 11.815 1.00 91.06 87 ARG A O 1
ATOM 672 N N . ARG A 1 88 ? -12.595 5.221 10.512 1.00 93.19 88 ARG A N 1
ATOM 673 C CA . ARG A 1 88 ? -12.388 3.813 10.889 1.00 93.19 88 ARG A CA 1
ATOM 674 C C . ARG A 1 88 ? -11.321 3.675 11.979 1.00 93.19 88 ARG A C 1
ATOM 676 O O . ARG A 1 88 ? -10.353 2.936 11.832 1.00 93.19 88 ARG A O 1
ATOM 683 N N . TRP A 1 89 ? -11.519 4.358 13.105 1.00 88.00 89 TRP A N 1
ATOM 684 C CA . TRP A 1 89 ? -10.539 4.429 14.201 1.00 88.00 89 TRP A CA 1
ATOM 685 C C . TRP A 1 89 ? -10.137 3.059 14.777 1.00 88.00 89 TRP A C 1
AT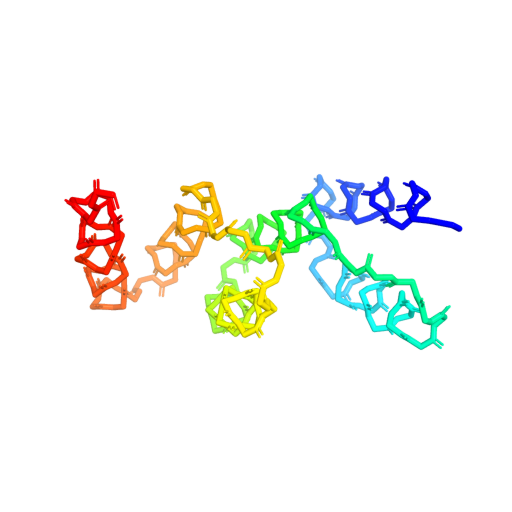OM 687 O O . TRP A 1 89 ? -8.987 2.874 15.154 1.00 88.00 89 TRP A O 1
ATOM 697 N N . ARG A 1 90 ? -11.044 2.069 14.790 1.00 91.81 90 ARG A N 1
ATOM 698 C CA . ARG A 1 90 ? -10.738 0.704 15.268 1.00 91.81 90 ARG A CA 1
ATOM 699 C C . ARG A 1 90 ? -9.673 0.017 14.410 1.00 91.81 90 ARG A C 1
ATOM 701 O O . ARG A 1 90 ? -8.800 -0.648 14.949 1.00 91.81 90 ARG A O 1
ATOM 708 N N . HIS A 1 91 ? -9.741 0.208 13.091 1.00 90.62 91 HIS A N 1
ATOM 709 C CA . HIS A 1 91 ? -8.743 -0.331 12.165 1.00 90.62 91 HIS A CA 1
ATOM 710 C C . HIS A 1 91 ? -7.426 0.438 12.291 1.00 90.62 91 HIS A C 1
ATOM 712 O O . HIS A 1 91 ? -6.371 -0.178 12.352 1.00 90.62 91 HIS A O 1
ATOM 718 N N . ALA A 1 92 ? -7.490 1.768 12.421 1.00 90.19 92 ALA A N 1
ATOM 719 C CA . ALA A 1 92 ? -6.308 2.597 12.655 1.00 90.19 92 ALA A CA 1
ATOM 720 C C . ALA A 1 92 ? -5.542 2.176 13.925 1.00 90.19 92 ALA A C 1
ATOM 722 O O . ALA A 1 92 ? -4.322 2.064 13.891 1.00 90.19 92 ALA A O 1
ATOM 723 N N . LEU A 1 93 ? -6.254 1.892 15.022 1.00 90.38 93 LEU A N 1
ATOM 724 C CA . LEU A 1 93 ? -5.648 1.440 16.275 1.00 90.38 93 LEU A CA 1
ATOM 725 C C . LEU A 1 93 ? -5.020 0.044 16.146 1.00 90.38 93 LEU A C 1
ATOM 727 O O . LEU A 1 93 ? -3.913 -0.168 16.629 1.00 90.38 93 LEU A O 1
ATOM 731 N N . GLY A 1 94 ? -5.699 -0.888 15.467 1.00 91.44 94 GLY A N 1
ATOM 732 C CA . GLY A 1 94 ? -5.160 -2.228 15.210 1.00 91.44 94 GLY A CA 1
ATOM 733 C C . GLY A 1 94 ? -3.876 -2.193 14.378 1.00 91.44 94 GLY A C 1
ATOM 734 O O . GLY A 1 94 ? -2.898 -2.841 14.734 1.00 91.44 94 GLY A O 1
ATOM 735 N N . LEU A 1 95 ? -3.845 -1.367 13.330 1.00 88.44 95 LEU A N 1
ATOM 736 C CA . LEU A 1 95 ? -2.645 -1.155 12.517 1.00 88.44 95 LEU A CA 1
ATOM 737 C C . LEU A 1 95 ? -1.493 -0.521 13.305 1.00 88.44 95 LEU A C 1
ATOM 739 O O . LEU A 1 95 ? -0.334 -0.831 13.051 1.00 88.44 95 LEU A O 1
ATOM 743 N N . LEU A 1 96 ? -1.796 0.392 14.231 1.00 86.88 96 LEU A N 1
ATOM 744 C CA . LEU A 1 96 ? -0.777 1.037 15.054 1.00 86.88 96 LEU A CA 1
ATOM 745 C C . LEU A 1 96 ? -0.151 0.053 16.049 1.00 86.88 96 LEU A C 1
ATOM 747 O O . LEU A 1 96 ? 1.060 0.093 16.244 1.00 86.88 96 LEU A O 1
ATOM 751 N N . ALA A 1 97 ? -0.952 -0.851 16.621 1.00 89.19 97 ALA A N 1
ATOM 752 C CA . ALA A 1 97 ? -0.448 -1.946 17.447 1.00 89.19 97 ALA A CA 1
ATOM 753 C C . ALA A 1 97 ? 0.443 -2.901 16.631 1.00 89.19 97 ALA A C 1
ATOM 755 O O . ALA A 1 97 ? 1.561 -3.188 17.040 1.00 89.19 97 ALA A O 1
ATOM 756 N N . GLU A 1 98 ? 0.006 -3.296 15.430 1.00 86.62 98 GLU A N 1
ATOM 757 C CA . GLU A 1 98 ? 0.798 -4.149 14.529 1.00 86.62 98 GLU A CA 1
ATOM 758 C C . GLU A 1 98 ? 2.139 -3.499 14.144 1.00 86.62 98 GLU A C 1
ATOM 760 O O . GLU A 1 98 ? 3.178 -4.157 14.134 1.00 86.62 98 GLU A O 1
ATOM 765 N N . LEU A 1 99 ? 2.138 -2.191 13.859 1.00 84.31 99 LEU A N 1
ATOM 766 C CA . LEU A 1 99 ? 3.362 -1.445 13.568 1.00 84.31 99 LEU A CA 1
ATOM 767 C C . LEU A 1 99 ? 4.302 -1.394 14.781 1.00 84.31 99 LEU A C 1
ATOM 769 O O . LEU A 1 99 ? 5.515 -1.507 14.609 1.00 84.31 99 LEU A O 1
ATOM 773 N N . GLN A 1 100 ? 3.759 -1.216 15.989 1.00 82.56 100 GLN A N 1
ATOM 774 C CA . GLN A 1 100 ? 4.547 -1.251 17.220 1.00 82.56 100 GLN A CA 1
ATOM 775 C C . GLN A 1 100 ? 5.198 -2.622 17.404 1.00 82.56 100 GLN A C 1
ATOM 777 O O . GLN A 1 100 ? 6.415 -2.676 17.560 1.00 82.56 100 GLN A O 1
ATOM 782 N N . ASP A 1 101 ? 4.43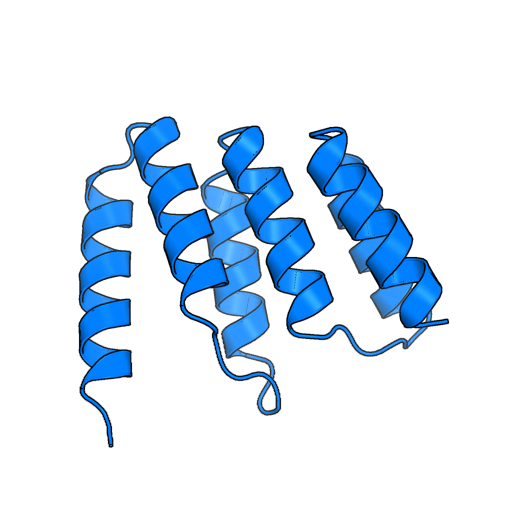8 -3.708 17.272 1.00 82.12 101 ASP A N 1
ATOM 783 C CA . ASP A 1 101 ? 4.956 -5.075 17.388 1.00 82.12 101 ASP A CA 1
ATOM 784 C C . ASP A 1 101 ? 6.070 -5.359 16.363 1.00 82.12 101 ASP A C 1
ATOM 786 O O . ASP A 1 101 ? 7.124 -5.886 16.720 1.00 82.12 101 ASP A O 1
ATOM 790 N N . LEU A 1 102 ? 5.891 -4.932 15.107 1.00 74.69 102 LEU A N 1
ATOM 791 C CA . LEU A 1 102 ? 6.909 -5.048 14.053 1.00 74.69 102 LEU A CA 1
ATOM 792 C C . LEU A 1 102 ? 8.163 -4.205 14.327 1.00 74.69 102 LEU A C 1
ATOM 794 O O . LEU A 1 102 ? 9.257 -4.608 13.949 1.00 74.69 102 LEU A O 1
ATOM 798 N N . SER A 1 103 ? 8.020 -3.036 14.958 1.00 68.50 103 SER A N 1
ATOM 799 C CA . SER A 1 103 ? 9.149 -2.150 15.287 1.00 68.50 103 SER A CA 1
ATOM 800 C C . SER A 1 103 ? 9.941 -2.581 16.526 1.00 68.50 103 SER A C 1
ATOM 802 O O . SER A 1 103 ? 11.072 -2.137 16.710 1.00 68.50 103 SER A O 1
ATOM 804 N N . ILE A 1 104 ? 9.341 -3.417 17.379 1.00 59.69 104 ILE A N 1
ATOM 805 C CA . ILE A 1 104 ? 9.955 -3.967 18.596 1.00 59.69 104 ILE A CA 1
ATOM 806 C C . ILE A 1 104 ? 10.663 -5.302 18.296 1.00 59.69 104 ILE A C 1
ATOM 808 O O . ILE A 1 104 ? 11.550 -5.709 19.048 1.00 59.69 104 ILE A O 1
ATOM 812 N N . ALA A 1 105 ? 10.306 -5.976 17.198 1.00 47.69 105 ALA A N 1
ATOM 813 C CA . ALA A 1 105 ? 10.993 -7.175 16.732 1.00 47.69 105 ALA A CA 1
ATOM 814 C C . ALA A 1 105 ? 12.431 -6.835 16.253 1.00 47.69 105 ALA A C 1
ATOM 816 O O . ALA A 1 105 ? 12.577 -5.955 15.402 1.00 47.69 105 ALA A O 1
ATOM 817 N N . PRO A 1 106 ? 13.480 -7.479 16.812 1.00 39.72 106 PRO A N 1
ATOM 818 C CA . PRO A 1 106 ? 14.886 -7.188 16.511 1.00 39.72 106 PRO A CA 1
ATOM 819 C C . PRO A 1 106 ? 15.355 -7.682 15.136 1.00 39.72 106 PRO A C 1
ATOM 821 O O . PRO A 1 106 ? 14.795 -8.682 14.628 1.00 39.72 106 PRO A O 1
#

Foldseek 3Di:
DQVVLLVVLQVLLVVLVLVVLVVSVVVCVVVVNDHAPSSLLSNLSSLLVVLVLVSLVVSQVVQVVPPPYDRDPSSLVSSLSSCVVNVVNVVSVVSVVVVVVVVPPD